Protein AF-A0A916H2H5-F1 (afdb_monomer)

pLDDT: mean 75.19, std 15.15, range [34.78, 90.75]

Sequence (90 aa):
MAQDELTGDVRAACETILCLSSGSRPTECMPPLARYFSISYKKWTDTLRGRIDFLNLCPAVSLDSKMQTLVNDIGNGAGRCDAASMNASA

Radius of gyration: 13.32 Å; Cα contacts (8 Å, |Δi|>4): 75; chains: 1; bounding box: 42×24×27 Å

Mean predicted aligned error: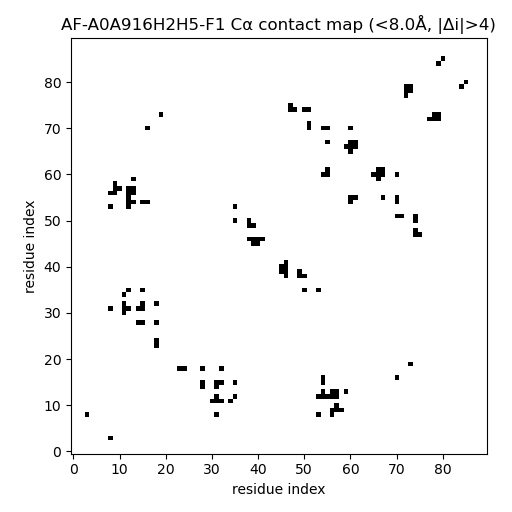 8.91 Å

Nearest PDB structures (foldseek):
  7cnf-assembly1_A  TM=2.920E-01  e=7.776E+00  Homo sapiens

Structure (mmCIF, N/CA/C/O backbone):
data_AF-A0A916H2H5-F1
#
_entry.id   AF-A0A916H2H5-F1
#
loop_
_atom_site.group_PDB
_atom_site.id
_atom_site.type_symbol
_atom_site.label_atom_id
_atom_site.label_alt_id
_atom_site.label_comp_id
_atom_site.label_asym_id
_atom_site.label_entity_id
_atom_site.label_seq_id
_atom_site.pdbx_PDB_ins_code
_atom_site.Cartn_x
_atom_site.Cartn_y
_atom_site.Cartn_z
_atom_site.occupancy
_atom_site.B_iso_or_equiv
_atom_site.auth_seq_id
_atom_site.auth_comp_id
_atom_site.auth_asym_id
_atom_site.auth_atom_id
_atom_site.pdbx_PDB_model_num
ATOM 1 N N . MET A 1 1 ? -14.535 -2.465 -18.474 1.00 34.78 1 MET A N 1
ATOM 2 C CA . MET A 1 1 ? -13.742 -3.707 -18.560 1.00 34.78 1 MET A CA 1
ATOM 3 C C . MET A 1 1 ? -13.187 -3.953 -17.168 1.00 34.78 1 MET A C 1
ATOM 5 O O . MET A 1 1 ? -12.244 -3.285 -16.781 1.00 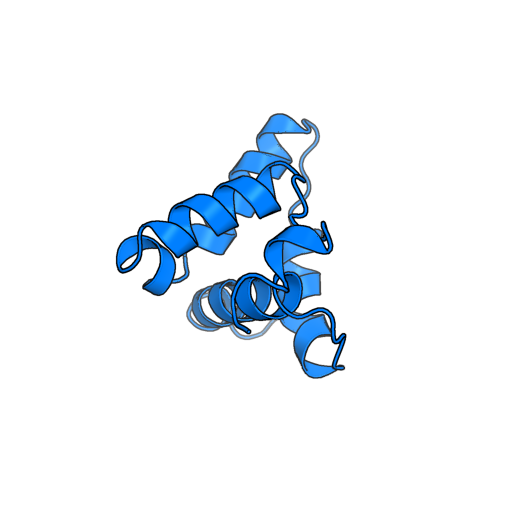34.78 1 MET A O 1
ATOM 9 N N . ALA A 1 2 ? -13.879 -4.772 -16.378 1.00 48.72 2 ALA A N 1
ATOM 10 C CA . ALA A 1 2 ? -13.496 -5.165 -15.024 1.00 48.72 2 ALA A CA 1
ATOM 11 C C . ALA A 1 2 ? -13.449 -6.691 -15.053 1.00 48.72 2 ALA A C 1
ATOM 13 O O . ALA A 1 2 ? -14.474 -7.358 -14.954 1.00 48.72 2 ALA A O 1
ATOM 14 N N . GLN A 1 3 ? -12.286 -7.225 -15.392 1.00 43.28 3 GLN A N 1
ATOM 15 C CA . GLN A 1 3 ? -12.033 -8.656 -15.426 1.00 43.28 3 GLN A CA 1
ATOM 16 C C . GLN A 1 3 ? -10.808 -8.868 -14.540 1.00 43.28 3 GLN A C 1
ATOM 18 O O . GLN A 1 3 ? -9.860 -8.097 -14.665 1.00 43.28 3 GLN A O 1
ATOM 23 N N . ASP A 1 4 ? -10.871 -9.877 -13.666 1.00 43.69 4 ASP A N 1
ATOM 24 C CA . ASP A 1 4 ? -9.807 -10.348 -12.757 1.00 43.69 4 ASP A CA 1
ATOM 25 C C . ASP A 1 4 ? -9.844 -9.893 -11.274 1.00 43.69 4 ASP A C 1
ATOM 27 O O . ASP A 1 4 ? -8.820 -9.618 -10.661 1.00 43.69 4 ASP A O 1
ATOM 31 N N . GLU A 1 5 ? -11.029 -9.856 -10.652 1.00 46.72 5 GLU A N 1
ATOM 32 C CA . GLU A 1 5 ? -11.214 -9.349 -9.272 1.00 46.72 5 GLU A CA 1
ATOM 33 C C . GLU A 1 5 ? -10.838 -10.335 -8.132 1.00 46.72 5 GLU A C 1
ATOM 35 O O . GLU A 1 5 ? -11.015 -10.028 -6.960 1.00 46.72 5 GLU A O 1
ATOM 40 N N . LEU A 1 6 ? -10.321 -11.541 -8.415 1.00 53.62 6 LEU A N 1
ATOM 41 C CA . LEU A 1 6 ? -9.983 -12.496 -7.332 1.00 53.62 6 LEU A CA 1
ATOM 42 C C . LEU A 1 6 ? -8.606 -13.176 -7.427 1.00 53.62 6 LEU A C 1
ATOM 44 O O . LEU A 1 6 ? -8.191 -13.848 -6.488 1.00 53.62 6 LEU A O 1
ATOM 48 N N . THR A 1 7 ? -7.865 -12.998 -8.521 1.00 56.62 7 THR A N 1
ATOM 49 C CA . THR A 1 7 ? -6.451 -13.424 -8.653 1.00 56.62 7 THR A CA 1
ATOM 50 C C . THR A 1 7 ? -5.580 -12.252 -9.100 1.00 56.62 7 THR A C 1
ATOM 52 O O . THR A 1 7 ? -4.452 -12.082 -8.631 1.00 56.62 7 THR A O 1
ATOM 55 N N . GLY A 1 8 ? -6.145 -11.384 -9.928 1.00 68.44 8 GLY A N 1
ATOM 56 C CA . GLY A 1 8 ? -5.559 -10.147 -10.396 1.00 68.44 8 GLY A CA 1
ATOM 57 C C . GLY A 1 8 ? -5.371 -9.135 -9.285 1.00 68.44 8 GLY A C 1
ATOM 58 O O . GLY A 1 8 ? -4.350 -8.470 -9.303 1.00 68.44 8 GLY A O 1
ATOM 59 N N . ASP A 1 9 ? -6.246 -9.063 -8.275 1.00 77.56 9 ASP A N 1
ATOM 60 C CA . ASP A 1 9 ? -6.053 -8.129 -7.153 1.00 77.56 9 ASP A CA 1
ATOM 61 C C . ASP A 1 9 ? -4.824 -8.487 -6.292 1.00 77.56 9 ASP A C 1
ATOM 63 O O . ASP A 1 9 ? -4.106 -7.589 -5.861 1.00 77.56 9 ASP A O 1
ATOM 67 N N . VAL A 1 10 ? -4.486 -9.775 -6.124 1.00 83.81 10 VAL A N 1
ATOM 68 C CA . VAL A 1 10 ? -3.238 -10.197 -5.444 1.00 83.81 10 VAL A CA 1
ATOM 69 C C . VAL A 1 10 ? -2.010 -9.788 -6.258 1.00 83.81 10 VAL A C 1
ATOM 71 O O . VAL A 1 10 ? -1.045 -9.238 -5.722 1.00 83.81 10 VAL A O 1
ATOM 74 N N . ARG A 1 11 ? -2.044 -10.038 -7.573 1.00 83.50 11 ARG A N 1
ATOM 75 C CA . ARG A 1 11 ? -0.975 -9.627 -8.492 1.00 83.50 11 ARG A CA 1
ATOM 76 C C . ARG A 1 11 ? -0.837 -8.102 -8.517 1.00 83.50 11 ARG A C 1
ATOM 78 O O . ARG A 1 11 ? 0.264 -7.593 -8.330 1.00 83.50 11 ARG A O 1
ATOM 85 N N . ALA A 1 12 ? -1.950 -7.389 -8.645 1.00 85.69 12 ALA A N 1
ATOM 86 C CA . ALA A 1 12 ? -2.017 -5.938 -8.676 1.00 85.69 12 ALA A CA 1
ATOM 87 C C . ALA A 1 12 ? -1.562 -5.316 -7.354 1.00 85.69 12 ALA A C 1
ATOM 89 O O . ALA A 1 12 ? -0.951 -4.252 -7.379 1.00 85.69 12 ALA A O 1
ATOM 90 N N . ALA A 1 13 ? -1.791 -5.968 -6.212 1.00 88.00 13 ALA A N 1
ATOM 91 C CA . ALA A 1 13 ? -1.251 -5.541 -4.925 1.00 88.00 13 ALA A CA 1
ATOM 92 C C . ALA A 1 13 ? 0.281 -5.584 -4.924 1.00 88.00 13 ALA A C 1
ATOM 94 O O . ALA A 1 13 ? 0.925 -4.578 -4.624 1.00 88.00 13 ALA A O 1
ATOM 95 N N . CYS A 1 14 ? 0.876 -6.712 -5.326 1.00 86.25 14 CYS A N 1
ATOM 96 C CA . CYS A 1 14 ? 2.331 -6.832 -5.424 1.00 86.25 14 CYS A CA 1
ATOM 97 C C . CYS A 1 14 ? 2.927 -5.842 -6.436 1.00 86.25 14 CYS A C 1
ATOM 99 O O . CYS A 1 14 ? 3.932 -5.191 -6.149 1.00 86.25 14 CYS A O 1
ATOM 101 N N . GLU A 1 15 ? 2.293 -5.690 -7.600 1.00 84.94 15 GLU A N 1
ATOM 102 C CA . GLU A 1 15 ? 2.718 -4.736 -8.626 1.00 84.94 15 GLU A CA 1
ATOM 103 C C . GLU A 1 15 ? 2.578 -3.295 -8.144 1.00 84.94 15 GLU A C 1
ATOM 105 O O . GLU A 1 15 ? 3.487 -2.503 -8.350 1.00 84.94 15 GLU A O 1
ATOM 110 N N . THR A 1 16 ? 1.509 -2.954 -7.423 1.00 87.12 16 THR A N 1
ATOM 111 C CA . THR A 1 16 ? 1.335 -1.632 -6.807 1.00 87.12 16 THR A CA 1
ATOM 112 C C . THR A 1 16 ? 2.481 -1.310 -5.858 1.00 87.12 16 THR A C 1
ATOM 114 O O . THR A 1 16 ? 3.035 -0.217 -5.939 1.00 87.12 16 THR A O 1
ATOM 117 N N . ILE A 1 17 ? 2.866 -2.244 -4.981 1.00 84.56 17 ILE A N 1
ATOM 118 C CA . ILE A 1 17 ? 4.000 -2.053 -4.062 1.00 84.56 17 ILE A CA 1
ATOM 119 C C . ILE A 1 17 ? 5.275 -1.771 -4.860 1.00 84.56 17 ILE A C 1
ATOM 121 O O . ILE A 1 17 ? 5.995 -0.817 -4.563 1.00 84.56 17 ILE A O 1
ATOM 125 N N . LEU A 1 18 ? 5.530 -2.576 -5.893 1.00 81.88 18 LEU A N 1
ATOM 126 C CA . LEU A 1 18 ? 6.707 -2.431 -6.742 1.00 81.88 18 LEU A CA 1
ATOM 127 C C . LEU A 1 18 ? 6.705 -1.081 -7.472 1.00 81.88 18 LEU A C 1
ATOM 129 O O . LEU A 1 18 ? 7.704 -0.373 -7.445 1.00 81.88 18 LEU A O 1
ATOM 133 N N . CYS A 1 19 ? 5.565 -0.701 -8.046 1.00 82.38 19 CYS A N 1
ATOM 134 C CA . CYS A 1 19 ? 5.346 0.543 -8.777 1.00 82.38 19 CYS A CA 1
ATOM 135 C C . CYS A 1 19 ? 5.460 1.787 -7.890 1.00 82.38 19 CYS A C 1
ATOM 137 O O . CYS A 1 19 ? 5.972 2.811 -8.331 1.00 82.38 19 CYS A O 1
ATOM 139 N N . LEU A 1 20 ? 4.987 1.717 -6.643 1.00 78.94 20 LEU A N 1
ATOM 140 C CA . LEU A 1 20 ? 5.113 2.804 -5.667 1.00 78.94 20 LEU A CA 1
ATOM 141 C C . LEU A 1 20 ? 6.543 2.922 -5.133 1.00 78.94 20 LEU A C 1
ATOM 143 O O . LEU A 1 20 ? 6.992 4.027 -4.841 1.00 78.94 20 LEU A O 1
ATOM 147 N N . SER A 1 21 ? 7.262 1.801 -5.040 1.00 75.25 21 SER A N 1
ATOM 148 C CA . SER A 1 21 ? 8.680 1.784 -4.679 1.00 75.25 21 SER A CA 1
ATOM 149 C C . SER A 1 21 ? 9.592 2.184 -5.843 1.00 75.25 21 SER A C 1
ATOM 151 O O . SER A 1 21 ? 10.707 2.652 -5.609 1.00 75.25 21 SER A O 1
ATOM 153 N N . SER A 1 22 ? 9.163 1.983 -7.089 1.00 69.06 22 SER A N 1
ATOM 154 C CA . SER A 1 22 ? 9.925 2.347 -8.277 1.00 69.06 22 SER A CA 1
ATOM 155 C C . SER A 1 22 ? 9.695 3.816 -8.628 1.00 69.06 22 SER A C 1
ATOM 157 O O . SER A 1 22 ? 8.578 4.232 -8.919 1.00 69.06 22 SER A O 1
ATOM 159 N N . GLY A 1 23 ? 10.761 4.617 -8.681 1.00 61.72 23 GLY A N 1
ATOM 160 C CA . GLY A 1 23 ? 10.678 6.019 -9.123 1.00 61.72 23 GLY A CA 1
ATOM 161 C C . GLY A 1 23 ? 10.304 6.195 -10.605 1.00 61.72 23 GLY A C 1
ATOM 162 O O . GLY A 1 23 ? 10.056 7.313 -11.061 1.00 61.72 23 GLY A O 1
ATOM 163 N N . SER A 1 24 ? 10.261 5.102 -11.367 1.00 58.28 24 SER A N 1
ATOM 164 C CA . SER A 1 24 ? 9.864 5.063 -12.772 1.00 58.28 24 SER A CA 1
ATOM 165 C C . SER A 1 24 ? 8.368 4.781 -12.881 1.00 58.28 24 SER A C 1
ATOM 167 O O . SER A 1 24 ? 7.857 3.887 -12.217 1.00 58.28 24 SER A O 1
ATOM 169 N N . ARG A 1 25 ? 7.661 5.521 -13.741 1.00 57.38 25 ARG A N 1
ATOM 170 C CA . ARG A 1 25 ? 6.220 5.344 -13.990 1.00 57.38 25 ARG A CA 1
ATOM 171 C C . ARG A 1 25 ? 5.980 4.713 -15.367 1.00 57.38 25 ARG A C 1
ATOM 173 O O . ARG A 1 25 ? 5.584 5.431 -16.285 1.00 57.38 25 ARG A O 1
ATOM 180 N N . PRO A 1 26 ? 6.265 3.412 -15.560 1.00 68.06 26 PRO A N 1
ATOM 181 C CA . PRO A 1 26 ? 5.897 2.729 -16.792 1.00 68.06 26 PRO A CA 1
ATOM 182 C C . PRO A 1 26 ? 4.369 2.620 -16.895 1.00 68.06 26 PRO A C 1
ATOM 184 O O . PRO A 1 26 ? 3.662 2.572 -15.888 1.00 68.06 26 PRO A O 1
ATOM 187 N N . THR A 1 27 ? 3.849 2.556 -18.119 1.00 72.44 27 THR A N 1
ATOM 188 C CA . THR A 1 27 ? 2.406 2.414 -18.395 1.00 72.44 27 THR A CA 1
ATOM 189 C C . THR A 1 27 ? 1.799 1.147 -17.786 1.00 72.44 27 THR A C 1
ATOM 191 O O . THR A 1 27 ? 0.626 1.149 -17.428 1.00 72.44 27 THR A O 1
ATOM 194 N N . GLU A 1 28 ? 2.610 0.109 -17.575 1.00 73.88 28 GLU A N 1
ATOM 195 C CA . GLU A 1 28 ? 2.248 -1.146 -16.892 1.00 73.88 28 GLU A CA 1
ATOM 196 C C . GLU A 1 28 ? 1.788 -0.921 -15.438 1.00 73.88 28 GLU A C 1
ATOM 198 O O . GLU A 1 28 ? 0.978 -1.677 -14.913 1.00 73.88 28 GLU A O 1
ATOM 203 N N . CYS A 1 29 ? 2.244 0.158 -14.788 1.00 76.62 29 CYS A N 1
ATOM 204 C CA . CYS A 1 29 ? 1.843 0.499 -13.422 1.00 76.62 29 CYS A CA 1
ATOM 205 C C . CYS A 1 29 ? 0.468 1.175 -13.337 1.00 76.62 29 CYS A C 1
ATOM 207 O O . CYS A 1 29 ? -0.097 1.275 -12.250 1.00 76.62 29 CYS A O 1
ATOM 209 N N . MET A 1 30 ? -0.090 1.659 -14.450 1.00 78.62 30 MET A N 1
ATOM 210 C CA . MET A 1 30 ? -1.388 2.343 -14.451 1.00 78.62 30 MET A CA 1
ATOM 211 C C . MET A 1 30 ? -2.544 1.449 -13.969 1.00 78.62 30 MET A C 1
ATOM 213 O O . MET A 1 30 ? -3.279 1.908 -13.096 1.00 78.62 30 MET A O 1
ATOM 217 N N . PRO A 1 31 ? -2.730 0.209 -14.467 1.00 82.56 31 PRO A N 1
ATOM 218 C CA . PRO A 1 31 ? -3.801 -0.665 -13.990 1.00 82.56 31 PRO A CA 1
ATOM 219 C C . PRO A 1 31 ? -3.759 -0.974 -12.478 1.00 82.56 31 PRO A C 1
ATOM 221 O O . PRO A 1 31 ? -4.784 -0.760 -11.822 1.00 82.56 31 PRO A O 1
ATOM 224 N N . PRO A 1 32 ? -2.629 -1.409 -11.880 1.00 81.62 32 PRO A N 1
ATOM 225 C CA . PRO A 1 32 ? -2.586 -1.721 -10.451 1.00 81.62 32 PRO A CA 1
ATOM 226 C C . PRO A 1 32 ? -2.733 -0.463 -9.580 1.00 81.62 32 PRO A C 1
ATOM 228 O O . PRO A 1 32 ? -3.508 -0.457 -8.621 1.00 81.62 32 PRO A O 1
ATOM 231 N N . LEU A 1 33 ? -2.106 0.655 -9.972 1.00 81.75 33 LEU A N 1
ATOM 232 C CA . LEU A 1 33 ? -2.269 1.934 -9.274 1.00 81.75 33 LEU A CA 1
ATOM 233 C C . LEU A 1 33 ? -3.708 2.452 -9.347 1.00 81.75 33 LEU A C 1
ATOM 235 O O . LEU A 1 33 ? -4.210 2.995 -8.364 1.00 81.75 33 LEU A O 1
ATOM 239 N N . ALA A 1 34 ? -4.393 2.286 -10.480 1.00 84.94 34 ALA A N 1
ATOM 240 C CA . ALA A 1 34 ? -5.779 2.715 -10.622 1.00 84.94 34 ALA A CA 1
ATOM 241 C C . ALA A 1 34 ? -6.690 2.013 -9.606 1.00 84.94 34 ALA A C 1
ATOM 243 O O . ALA A 1 34 ? -7.537 2.674 -9.004 1.00 84.94 34 ALA A O 1
ATOM 244 N N . ARG A 1 35 ? -6.483 0.713 -9.344 1.00 85.75 35 ARG A N 1
ATOM 245 C CA . ARG A 1 35 ? -7.213 0.005 -8.279 1.00 85.75 35 ARG A CA 1
ATOM 246 C C . ARG A 1 35 ? -6.871 0.548 -6.899 1.00 85.75 35 ARG A C 1
ATOM 248 O O . ARG A 1 35 ? -7.787 0.893 -6.157 1.00 85.75 35 ARG A O 1
ATOM 255 N N . TYR A 1 36 ? -5.589 0.733 -6.591 1.00 85.44 36 TYR A N 1
ATOM 256 C CA . TYR A 1 36 ? -5.153 1.306 -5.314 1.00 85.44 36 TYR A CA 1
ATOM 257 C C . TYR A 1 36 ? -5.760 2.692 -5.034 1.00 85.44 36 TYR A C 1
ATOM 259 O O . TYR A 1 36 ? -6.258 2.960 -3.939 1.00 85.44 36 TYR A O 1
A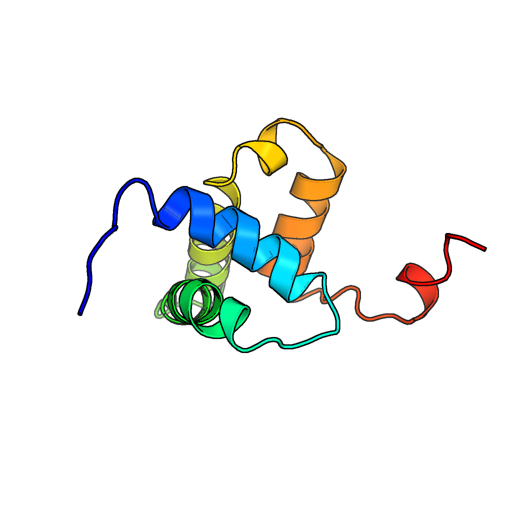TOM 267 N N . PHE A 1 37 ? -5.768 3.583 -6.030 1.00 85.12 37 PHE A N 1
ATOM 268 C CA . PHE A 1 37 ? -6.348 4.920 -5.892 1.00 85.12 37 PHE A CA 1
ATOM 269 C C . PHE A 1 37 ? -7.877 4.928 -5.933 1.00 85.12 37 PHE A C 1
ATOM 271 O O . PHE A 1 37 ? -8.478 5.840 -5.366 1.00 85.12 37 PHE A O 1
ATOM 278 N N . SER A 1 38 ? -8.502 3.913 -6.535 1.00 87.31 38 SER A N 1
ATOM 279 C CA . SER A 1 38 ? -9.953 3.712 -6.478 1.00 87.31 38 SER A CA 1
ATOM 280 C C . SER A 1 38 ? -10.440 3.379 -5.064 1.00 87.31 38 SER A C 1
ATOM 282 O O . SER A 1 38 ? -11.623 3.560 -4.776 1.00 87.31 38 SER A O 1
ATOM 284 N N . ILE A 1 39 ? -9.557 2.908 -4.177 1.00 86.44 39 ILE A N 1
ATOM 285 C CA . ILE A 1 39 ? -9.870 2.702 -2.764 1.00 86.44 39 ILE A CA 1
ATOM 286 C C . ILE A 1 39 ? -9.829 4.063 -2.070 1.00 86.44 39 ILE A C 1
ATOM 288 O O . ILE A 1 39 ? -8.770 4.593 -1.711 1.00 86.44 39 ILE A O 1
ATOM 292 N N . SER A 1 40 ? -11.014 4.639 -1.899 1.00 84.94 40 SER A N 1
ATOM 293 C CA . SER A 1 40 ? -11.230 5.882 -1.168 1.00 84.94 40 SER A CA 1
ATOM 294 C C . SER A 1 40 ? -12.544 5.813 -0.403 1.00 84.94 40 SER A C 1
ATOM 296 O O . SER A 1 40 ? -13.601 5.589 -0.991 1.00 84.94 40 SER A O 1
ATOM 298 N N . TYR A 1 41 ? -12.479 6.052 0.899 1.00 88.75 41 TYR A N 1
ATOM 299 C CA . TYR A 1 41 ? -13.630 6.112 1.786 1.00 88.75 41 TYR A CA 1
ATOM 300 C C . TYR A 1 41 ? -13.855 7.538 2.288 1.00 88.75 41 TYR A C 1
ATOM 302 O O . TYR A 1 41 ? -13.017 8.431 2.151 1.00 88.75 41 TYR A O 1
ATOM 310 N N . LYS A 1 42 ? -15.007 7.753 2.931 1.00 90.75 42 LYS A N 1
ATOM 311 C CA . LYS A 1 42 ? -15.401 9.058 3.484 1.00 90.75 42 LYS A CA 1
ATOM 312 C C . LYS A 1 42 ? -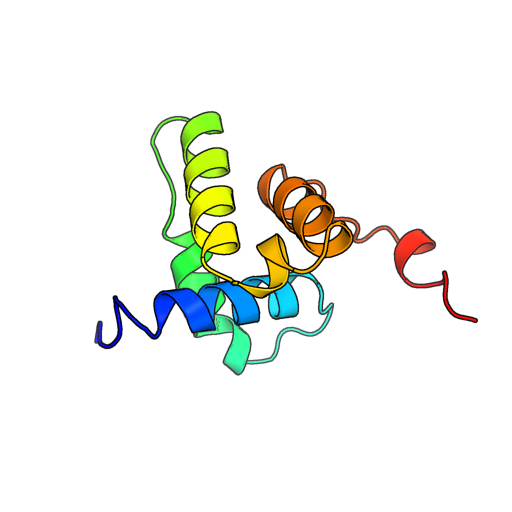14.473 9.538 4.610 1.00 90.75 42 LYS A C 1
ATOM 314 O O . LYS A 1 42 ? -14.381 10.736 4.859 1.00 90.75 42 LYS A O 1
ATOM 319 N N . LYS A 1 43 ? -13.810 8.610 5.310 1.00 90.12 43 LYS A N 1
ATOM 320 C CA . LYS A 1 43 ? -12.842 8.895 6.377 1.00 90.12 43 LYS A CA 1
ATOM 321 C C . LYS A 1 43 ? -11.438 8.554 5.892 1.00 90.12 43 LYS A C 1
ATOM 323 O O . LYS A 1 43 ? -11.204 7.436 5.447 1.00 90.12 43 LYS A O 1
ATOM 328 N N . TRP A 1 44 ? -10.493 9.476 6.067 1.00 84.94 44 TRP A N 1
ATOM 329 C CA . TRP A 1 44 ? -9.088 9.258 5.702 1.00 84.94 44 TRP A CA 1
ATOM 330 C C . TRP A 1 44 ? -8.494 8.010 6.351 1.00 84.94 44 TRP A C 1
ATOM 332 O O . TRP A 1 44 ? -7.894 7.198 5.664 1.00 84.94 44 TRP A O 1
ATOM 342 N N . THR A 1 45 ? -8.731 7.798 7.643 1.00 85.44 45 THR A N 1
ATOM 343 C CA . THR A 1 45 ? -8.271 6.598 8.360 1.00 85.44 45 THR A CA 1
ATOM 344 C C . THR A 1 45 ? -8.809 5.292 7.782 1.00 85.44 45 THR A C 1
ATOM 346 O O . THR A 1 45 ? -8.128 4.273 7.842 1.00 85.44 45 THR A O 1
ATOM 349 N N . ASP A 1 46 ? -10.003 5.319 7.201 1.00 90.00 46 ASP A N 1
ATOM 350 C CA . ASP A 1 46 ? -10.629 4.162 6.565 1.00 90.00 46 ASP A CA 1
ATOM 351 C C . ASP A 1 46 ? -10.032 3.910 5.170 1.00 90.00 46 ASP A C 1
ATOM 353 O O . ASP A 1 46 ? -9.670 2.786 4.839 1.00 90.00 46 ASP A O 1
ATOM 357 N N . THR A 1 47 ? -9.772 4.983 4.412 1.00 87.38 47 THR A N 1
ATOM 358 C CA . THR A 1 47 ? -8.970 4.956 3.173 1.00 87.38 47 THR A CA 1
ATOM 359 C C . THR A 1 47 ? -7.588 4.361 3.384 1.00 87.38 47 THR A C 1
ATOM 361 O O . THR A 1 47 ? -7.184 3.488 2.621 1.00 87.38 47 THR A O 1
ATOM 364 N N . LEU A 1 48 ? -6.876 4.791 4.427 1.00 87.38 48 LEU A N 1
ATOM 365 C CA . LEU A 1 48 ? -5.556 4.259 4.766 1.00 87.38 48 LEU A CA 1
ATOM 366 C C . LEU A 1 48 ? -5.632 2.755 5.049 1.00 87.38 48 LEU A C 1
ATOM 368 O O . LEU A 1 48 ? -4.854 1.987 4.492 1.00 87.38 48 LEU A O 1
ATOM 372 N N . ARG A 1 49 ? -6.606 2.326 5.860 1.00 89.38 49 ARG A N 1
ATOM 373 C CA . ARG A 1 49 ? -6.808 0.909 6.185 1.00 89.38 49 ARG A CA 1
ATOM 374 C C . ARG A 1 49 ? -7.132 0.073 4.957 1.00 89.38 49 ARG A C 1
ATOM 376 O O . ARG A 1 49 ? -6.476 -0.937 4.762 1.00 89.38 49 ARG A O 1
ATOM 383 N N . GLY A 1 50 ? -8.068 0.504 4.111 1.00 89.38 50 GLY A N 1
ATOM 384 C CA . GLY A 1 50 ? -8.417 -0.238 2.897 1.00 89.38 50 GLY A CA 1
ATOM 385 C C . GLY A 1 50 ? -7.262 -0.327 1.899 1.00 89.38 50 GLY A C 1
ATOM 386 O O . GLY A 1 50 ? -7.071 -1.352 1.256 1.00 89.38 50 GLY A O 1
ATOM 387 N N . ARG A 1 51 ? -6.445 0.726 1.802 1.00 89.25 51 ARG A N 1
ATOM 388 C CA . ARG A 1 51 ? -5.226 0.713 0.986 1.00 89.25 51 ARG A CA 1
ATOM 389 C C . ARG A 1 51 ? -4.176 -0.246 1.536 1.00 89.25 51 ARG A C 1
ATOM 391 O O . ARG A 1 51 ? -3.579 -0.985 0.765 1.00 89.25 51 ARG A O 1
ATOM 398 N N . ILE A 1 52 ? -3.950 -0.242 2.849 1.00 88.75 52 ILE A N 1
ATOM 399 C CA . ILE A 1 52 ? -3.027 -1.173 3.512 1.00 88.75 52 ILE A CA 1
ATOM 400 C C . ILE A 1 52 ? -3.523 -2.613 3.354 1.00 88.75 52 ILE A C 1
ATOM 402 O O . ILE A 1 52 ? -2.727 -3.491 3.043 1.00 88.75 52 ILE A O 1
ATOM 406 N N . ASP A 1 53 ? -4.818 -2.856 3.529 1.00 90.50 53 ASP A N 1
ATOM 407 C CA . ASP A 1 53 ? -5.442 -4.172 3.365 1.00 90.50 53 ASP A CA 1
ATOM 408 C C . ASP A 1 53 ? -5.250 -4.713 1.941 1.00 90.50 53 ASP A C 1
ATOM 410 O O . ASP A 1 53 ? -4.740 -5.816 1.766 1.00 90.50 53 ASP A O 1
ATOM 414 N N . PHE A 1 54 ? -5.496 -3.878 0.924 1.00 89.44 54 PHE A N 1
ATOM 415 C CA . PHE A 1 54 ? -5.214 -4.216 -0.472 1.00 89.44 54 PHE A CA 1
ATOM 416 C C . PHE A 1 54 ? -3.747 -4.596 -0.696 1.00 89.44 54 PHE A C 1
ATOM 418 O O . PHE A 1 54 ? -3.462 -5.614 -1.314 1.00 89.44 54 PHE A O 1
ATOM 425 N N . LEU A 1 55 ? -2.797 -3.823 -0.165 1.00 88.50 55 LEU A N 1
ATOM 426 C CA . LEU A 1 55 ? -1.373 -4.146 -0.299 1.00 88.50 55 LEU A CA 1
ATOM 427 C C . LEU A 1 55 ? -0.997 -5.441 0.450 1.00 88.50 55 LEU A C 1
ATOM 429 O O . LEU A 1 55 ? -0.139 -6.184 -0.024 1.00 88.50 55 LEU A O 1
ATOM 433 N N . ASN A 1 56 ? -1.658 -5.751 1.572 1.00 89.75 56 ASN A N 1
ATOM 434 C CA . ASN A 1 56 ? -1.469 -7.002 2.319 1.00 89.75 56 ASN A CA 1
ATOM 435 C C . ASN A 1 56 ? -1.986 -8.246 1.581 1.00 89.75 56 ASN A C 1
ATOM 437 O O . ASN A 1 56 ? -1.615 -9.355 1.961 1.00 89.75 56 ASN A O 1
ATOM 441 N N . LEU A 1 57 ? -2.769 -8.093 0.505 1.00 89.00 57 LEU A N 1
ATOM 442 C CA . LEU A 1 57 ? -3.106 -9.214 -0.379 1.00 89.00 57 LEU A CA 1
ATOM 443 C C . LEU A 1 57 ? -1.857 -9.825 -1.023 1.00 89.00 57 LEU A C 1
ATOM 445 O O . LEU A 1 57 ? -1.868 -10.994 -1.402 1.00 89.00 57 LEU A O 1
ATOM 449 N N . CYS A 1 58 ? -0.774 -9.053 -1.145 1.00 87.50 58 CYS A N 1
ATOM 450 C CA . CYS A 1 58 ? 0.479 -9.548 -1.679 1.00 87.50 58 CYS A CA 1
ATOM 451 C C . CYS A 1 58 ? 1.172 -10.491 -0.670 1.00 87.50 58 CYS A C 1
ATOM 453 O O . CYS A 1 58 ? 1.639 -10.026 0.373 1.00 87.50 58 CYS A O 1
ATOM 455 N N . PRO A 1 59 ? 1.358 -11.790 -0.979 1.00 86.06 59 PRO A N 1
ATOM 456 C CA . PRO A 1 59 ? 1.949 -12.753 -0.041 1.00 86.06 59 PRO A CA 1
ATOM 457 C C . PRO A 1 59 ? 3.392 -12.409 0.350 1.00 86.06 59 PRO A C 1
ATOM 459 O O . PRO A 1 59 ? 3.858 -12.786 1.422 1.00 86.06 59 PRO A O 1
ATOM 462 N N . ALA A 1 60 ? 4.101 -11.649 -0.487 1.00 84.44 60 ALA A N 1
ATOM 463 C CA . ALA A 1 60 ? 5.449 -11.182 -0.189 1.00 84.44 60 ALA A CA 1
ATOM 464 C C . ALA A 1 60 ? 5.497 -10.242 1.037 1.00 84.44 60 ALA A C 1
ATOM 466 O O . ALA A 1 60 ? 6.496 -10.217 1.747 1.00 84.44 60 ALA A O 1
ATOM 467 N N . VAL A 1 61 ? 4.394 -9.556 1.361 1.00 84.69 61 VAL A N 1
ATOM 468 C CA . VAL A 1 61 ? 4.267 -8.714 2.565 1.00 84.69 61 VAL A CA 1
ATOM 469 C C . VAL A 1 61 ? 4.283 -9.552 3.844 1.00 84.69 61 VAL A C 1
ATOM 471 O O . VAL A 1 61 ? 4.870 -9.154 4.849 1.00 84.69 61 VAL A O 1
ATOM 474 N N . SER A 1 62 ? 3.676 -10.738 3.812 1.00 82.06 62 SER A N 1
ATOM 475 C CA . SER A 1 62 ? 3.701 -11.675 4.940 1.00 82.06 62 SER A CA 1
ATOM 476 C C . SER A 1 62 ? 5.034 -12.416 5.060 1.00 82.06 62 SER A C 1
ATOM 478 O O . SER A 1 62 ? 5.412 -12.812 6.159 1.00 82.06 62 SER A O 1
ATOM 480 N N . LEU A 1 63 ? 5.739 -12.605 3.942 1.00 83.75 63 LEU A N 1
ATOM 481 C CA . LEU A 1 63 ? 7.027 -13.300 3.892 1.00 83.75 63 LEU A CA 1
ATOM 482 C C . LEU A 1 63 ? 8.200 -12.412 4.329 1.00 83.75 63 LEU A C 1
ATOM 484 O O . LEU A 1 63 ? 9.201 -12.936 4.813 1.00 83.75 63 LEU A O 1
ATOM 488 N N . ASP A 1 64 ? 8.084 -11.091 4.173 1.00 82.56 64 ASP A N 1
ATOM 489 C CA . ASP A 1 64 ? 9.169 -10.150 4.426 1.00 82.56 64 ASP A CA 1
ATOM 490 C C . ASP A 1 64 ? 8.735 -8.968 5.317 1.00 82.56 64 ASP A C 1
ATOM 492 O O . ASP A 1 64 ? 7.864 -8.158 4.985 1.00 82.56 64 ASP A O 1
ATOM 496 N N . SER A 1 65 ? 9.392 -8.828 6.470 1.00 82.19 65 SER A N 1
ATOM 497 C CA . SER A 1 65 ? 9.100 -7.770 7.449 1.00 82.19 65 SER A CA 1
ATOM 498 C C . SER A 1 65 ? 9.395 -6.356 6.924 1.00 82.19 65 SER A C 1
ATOM 500 O O . SER A 1 65 ? 8.786 -5.377 7.373 1.00 82.19 65 SER A O 1
ATOM 502 N N . LYS A 1 66 ? 10.324 -6.219 5.967 1.00 81.25 66 LYS A N 1
ATOM 503 C CA . LYS A 1 66 ? 10.662 -4.938 5.331 1.00 81.25 66 LYS A CA 1
ATOM 504 C C . LYS A 1 66 ? 9.534 -4.513 4.388 1.00 81.25 66 LYS A C 1
ATOM 506 O O . LYS A 1 66 ? 9.182 -3.335 4.380 1.00 81.25 66 LYS A O 1
ATOM 511 N N . MET A 1 67 ? 8.901 -5.454 3.684 1.00 83.00 67 MET A N 1
ATOM 512 C CA . MET A 1 67 ? 7.694 -5.203 2.891 1.00 83.00 67 MET A CA 1
ATOM 513 C C . MET A 1 67 ? 6.500 -4.802 3.759 1.00 83.00 67 MET A C 1
ATOM 515 O O . MET A 1 67 ? 5.790 -3.866 3.406 1.00 83.00 67 MET A O 1
ATOM 519 N N . GLN A 1 68 ? 6.312 -5.421 4.926 1.00 84.62 68 GLN A N 1
ATOM 520 C CA . GLN A 1 68 ? 5.291 -5.003 5.901 1.00 84.62 68 GLN A CA 1
ATOM 521 C C . GLN A 1 68 ? 5.470 -3.554 6.368 1.00 84.62 68 GLN A C 1
ATOM 523 O O . GLN A 1 68 ? 4.501 -2.794 6.469 1.00 84.62 68 GLN A O 1
ATOM 528 N N . THR A 1 69 ? 6.717 -3.156 6.623 1.00 84.06 69 THR A N 1
ATOM 529 C CA . THR A 1 69 ? 7.043 -1.768 6.970 1.00 84.06 69 THR A CA 1
ATOM 530 C C . THR A 1 69 ? 6.767 -0.841 5.790 1.00 84.06 69 THR A C 1
ATOM 532 O O . THR A 1 69 ? 6.111 0.179 5.968 1.00 84.06 69 THR A O 1
ATOM 535 N N . LEU A 1 70 ? 7.198 -1.221 4.584 1.00 83.38 70 LEU A N 1
ATOM 536 C CA . LEU A 1 70 ? 6.981 -0.457 3.356 1.00 83.38 70 LEU A CA 1
ATOM 537 C C . LEU A 1 70 ? 5.489 -0.249 3.057 1.00 83.38 70 LEU A C 1
ATOM 539 O O . LEU A 1 70 ? 5.085 0.857 2.729 1.00 83.38 70 LEU A O 1
ATOM 543 N N . VAL A 1 71 ? 4.653 -1.276 3.206 1.00 86.38 71 VAL A N 1
ATOM 544 C CA . VAL A 1 71 ? 3.201 -1.175 2.994 1.00 86.38 71 VAL A CA 1
ATOM 545 C C . VAL A 1 71 ? 2.552 -0.209 3.979 1.00 86.38 71 VAL A C 1
ATOM 547 O O . VAL A 1 71 ? 1.705 0.592 3.584 1.00 86.38 71 VAL A O 1
ATOM 550 N N . ASN A 1 72 ? 2.959 -0.250 5.249 1.00 84.12 72 ASN A N 1
ATOM 551 C CA . ASN A 1 72 ? 2.494 0.720 6.234 1.00 84.12 72 ASN A CA 1
ATOM 552 C C . ASN A 1 72 ? 2.978 2.136 5.895 1.00 84.12 72 ASN A C 1
ATOM 554 O O . ASN A 1 72 ? 2.187 3.067 5.971 1.00 84.12 72 ASN A O 1
ATOM 558 N N . ASP A 1 73 ? 4.232 2.305 5.489 1.00 82.94 73 ASP A N 1
ATOM 559 C CA . ASP A 1 73 ? 4.832 3.589 5.101 1.00 82.94 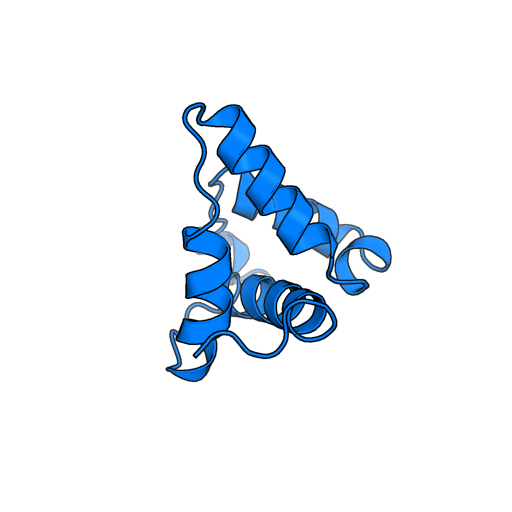73 ASP A CA 1
ATOM 560 C C . ASP A 1 73 ? 4.081 4.207 3.901 1.00 82.94 73 ASP A C 1
ATOM 562 O O . ASP A 1 73 ? 3.506 5.293 4.012 1.00 82.94 73 ASP A O 1
ATOM 566 N N . ILE A 1 74 ? 3.928 3.434 2.818 1.00 79.44 74 ILE A N 1
ATOM 567 C CA . ILE A 1 74 ? 3.133 3.770 1.627 1.00 79.44 74 ILE A CA 1
ATOM 568 C C . ILE A 1 74 ? 1.695 4.123 2.012 1.00 79.44 74 ILE A C 1
ATOM 570 O O . ILE A 1 74 ? 1.163 5.150 1.590 1.00 79.44 74 ILE A O 1
ATOM 574 N N . GLY A 1 75 ? 1.060 3.255 2.805 1.00 78.44 75 GLY A N 1
ATOM 575 C CA . GLY A 1 75 ? -0.311 3.410 3.262 1.00 78.44 75 GLY A CA 1
ATOM 576 C C . GLY A 1 75 ? -0.499 4.727 3.992 1.00 78.44 75 GLY A C 1
ATOM 577 O O . GLY A 1 75 ? -1.368 5.492 3.603 1.00 78.44 75 GLY A O 1
ATOM 578 N N . ASN A 1 76 ? 0.360 5.027 4.969 1.00 77.38 76 ASN A N 1
ATOM 579 C CA . ASN A 1 76 ? 0.338 6.251 5.775 1.00 77.38 76 ASN A CA 1
ATOM 580 C C . ASN A 1 76 ? 0.773 7.514 5.008 1.00 77.38 76 ASN A C 1
ATOM 582 O O . ASN A 1 76 ? 0.771 8.601 5.583 1.00 77.38 76 ASN A O 1
ATOM 586 N N . GLY A 1 77 ? 1.126 7.403 3.723 1.00 66.75 77 GLY A N 1
ATOM 58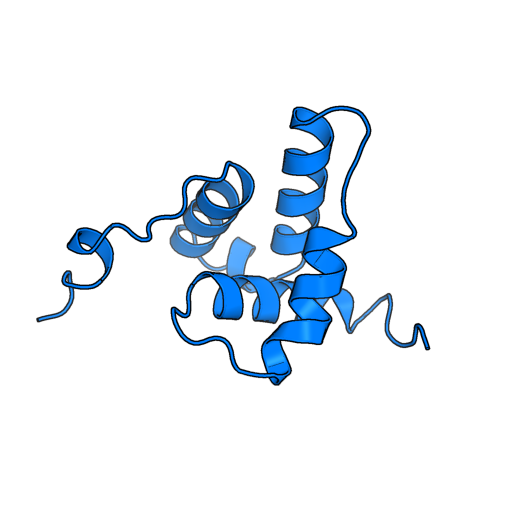7 C CA . GLY A 1 77 ? 1.621 8.529 2.933 1.00 66.75 77 GLY A CA 1
ATOM 588 C C . GLY A 1 77 ? 3.024 8.978 3.340 1.00 66.75 77 GLY A C 1
ATOM 589 O O . GLY A 1 77 ? 3.480 10.030 2.890 1.00 66.75 77 GLY A O 1
ATOM 590 N N . ALA A 1 78 ? 3.723 8.180 4.151 1.00 59.53 78 ALA A N 1
ATOM 591 C CA . ALA A 1 78 ? 5.157 8.287 4.317 1.00 59.53 78 ALA A CA 1
ATOM 592 C C . ALA A 1 78 ? 5.770 7.720 3.037 1.00 59.53 78 ALA A C 1
ATOM 594 O O . ALA A 1 78 ? 6.124 6.557 2.935 1.00 59.53 78 ALA A O 1
ATOM 595 N N . GLY A 1 79 ? 5.795 8.516 1.975 1.00 54.53 79 GLY A N 1
ATOM 596 C CA . GLY A 1 79 ? 6.646 8.185 0.851 1.00 54.53 79 GLY A CA 1
ATOM 597 C C . GLY A 1 79 ? 8.082 8.353 1.322 1.00 54.53 79 GLY A C 1
ATOM 598 O O . GLY A 1 79 ? 8.547 9.487 1.368 1.00 54.53 79 GLY A O 1
ATOM 599 N N . ARG A 1 80 ? 8.802 7.261 1.616 1.00 52.03 80 ARG A N 1
ATOM 600 C CA . ARG A 1 80 ? 10.280 7.230 1.650 1.00 52.03 80 ARG A CA 1
ATOM 601 C C . ARG A 1 80 ? 10.874 7.476 0.255 1.00 52.03 80 ARG A C 1
ATOM 603 O O . ARG A 1 80 ? 11.699 6.721 -0.248 1.00 52.03 80 ARG A O 1
ATOM 610 N N . CYS A 1 81 ? 10.462 8.569 -0.371 1.00 55.56 81 CYS A N 1
ATOM 611 C CA . CYS A 1 81 ? 11.143 9.198 -1.490 1.00 55.56 81 CYS A CA 1
ATOM 612 C C . CYS A 1 81 ? 12.167 10.223 -0.980 1.00 55.56 81 CYS A C 1
ATOM 614 O O . CYS A 1 81 ? 12.474 11.192 -1.665 1.00 55.56 81 CYS A O 1
ATOM 616 N N . ASP A 1 82 ? 12.714 10.029 0.220 1.00 49.56 82 ASP A N 1
ATOM 617 C CA . ASP A 1 82 ? 13.894 10.762 0.649 1.00 49.56 82 ASP A CA 1
ATOM 618 C C . ASP A 1 82 ? 15.119 10.117 0.004 1.00 49.56 82 ASP A C 1
ATOM 620 O O . ASP A 1 82 ? 15.373 8.923 0.183 1.00 49.56 82 ASP A O 1
ATOM 624 N N . ALA A 1 83 ? 15.902 10.913 -0.723 1.00 45.75 83 ALA A N 1
ATOM 625 C CA . ALA A 1 83 ? 17.125 10.489 -1.409 1.00 45.75 83 ALA A CA 1
ATOM 626 C C . ALA A 1 83 ? 18.110 9.710 -0.506 1.00 45.75 83 ALA A C 1
ATOM 628 O O . ALA A 1 83 ? 18.895 8.902 -0.999 1.00 45.75 83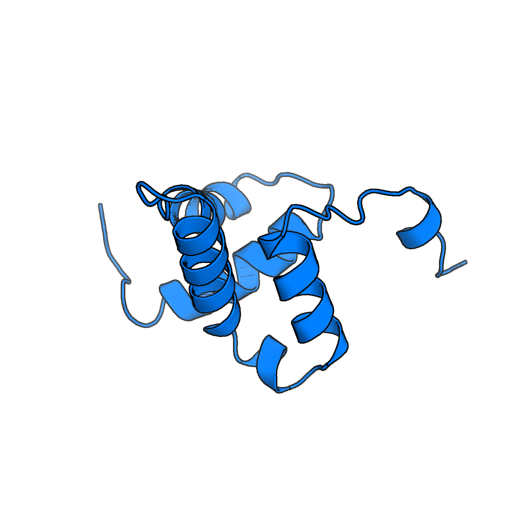 ALA A O 1
ATOM 629 N N . ALA A 1 84 ? 18.028 9.890 0.819 1.00 49.72 84 ALA A N 1
ATOM 630 C CA . ALA A 1 84 ? 18.781 9.121 1.811 1.00 49.72 84 ALA A CA 1
ATOM 631 C C . ALA A 1 84 ? 18.467 7.609 1.796 1.00 49.72 84 ALA A C 1
ATOM 633 O O . ALA A 1 84 ? 19.341 6.801 2.094 1.00 49.72 84 ALA A O 1
ATOM 634 N N . SER A 1 85 ? 17.248 7.210 1.418 1.00 54.00 85 SER A N 1
ATOM 635 C CA . SER A 1 85 ? 16.823 5.8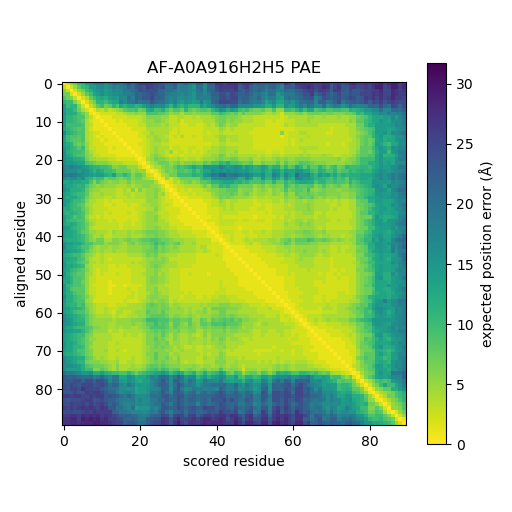01 1.371 1.00 54.00 85 SER A CA 1
ATOM 636 C C . SER A 1 85 ? 17.234 5.094 0.072 1.00 54.00 85 SER A C 1
ATOM 638 O O . SER A 1 85 ? 17.334 3.870 0.051 1.00 54.00 85 SER A O 1
ATOM 640 N N . MET A 1 86 ? 17.493 5.850 -1.004 1.00 56.72 86 MET A N 1
ATOM 641 C CA . MET A 1 86 ? 17.902 5.316 -2.314 1.00 56.72 86 MET A CA 1
ATOM 642 C C . MET A 1 86 ? 19.425 5.197 -2.480 1.00 56.72 86 MET A C 1
ATOM 644 O O . MET A 1 86 ? 19.872 4.576 -3.436 1.00 56.72 86 MET A O 1
ATOM 648 N N . ASN A 1 87 ? 20.221 5.754 -1.557 1.00 51.88 87 ASN A N 1
ATOM 649 C CA . ASN A 1 87 ? 21.689 5.698 -1.595 1.00 51.88 87 ASN A CA 1
ATOM 650 C C . ASN A 1 87 ? 22.298 4.781 -0.514 1.00 51.88 87 ASN A C 1
ATOM 652 O O . ASN A 1 87 ? 23.475 4.882 -0.194 1.00 51.88 87 ASN A O 1
ATOM 656 N N . ALA A 1 88 ? 21.503 3.882 0.076 1.00 54.66 88 ALA A N 1
ATOM 657 C CA . ALA A 1 88 ? 21.992 2.903 1.055 1.00 54.66 88 ALA A CA 1
ATOM 658 C C . ALA A 1 88 ? 22.617 1.646 0.406 1.00 54.66 88 ALA A C 1
ATOM 660 O O . ALA A 1 88 ? 22.857 0.647 1.083 1.00 54.66 88 ALA A O 1
ATOM 661 N N . SER A 1 89 ? 22.876 1.684 -0.901 1.00 53.06 89 SER A N 1
ATOM 662 C CA . SER A 1 89 ? 23.627 0.662 -1.631 1.00 53.06 89 SER A CA 1
ATOM 663 C C . SER A 1 89 ? 24.584 1.325 -2.621 1.00 53.06 89 SER A C 1
ATOM 665 O O . SER A 1 89 ? 24.331 1.329 -3.826 1.00 53.06 89 SER A O 1
ATOM 667 N N . ALA A 1 90 ? 25.655 1.906 -2.082 1.00 38.94 90 ALA A N 1
ATOM 668 C CA . ALA A 1 90 ? 26.935 2.138 -2.746 1.00 38.94 90 ALA A CA 1
ATOM 669 C C . ALA A 1 90 ? 28.034 2.215 -1.677 1.00 38.94 90 ALA A C 1
ATOM 671 O O . ALA A 1 90 ? 27.823 2.940 -0.678 1.00 38.94 90 ALA A O 1
#

Solve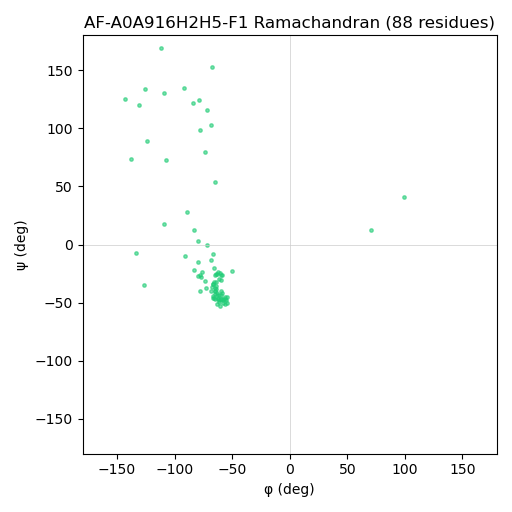nt-accessible surface area (backbone atoms only — not comparable to full-atom values): 5212 Å² total; per-residue (Å²): 140,90,83,52,89,83,60,42,48,35,51,28,18,44,48,30,54,51,42,71,71,37,95,62,86,56,78,81,45,48,66,29,42,50,56,53,66,66,49,69,54,100,44,68,75,54,21,32,48,53,38,35,52,45,40,56,52,11,65,63,33,80,75,31,73,67,45,43,50,46,42,50,32,54,36,73,64,48,66,80,78,48,72,76,69,76,58,79,82,120

Secondary structure (DSSP, 8-state):
----TTTHHHHHHHHHHHHHH-S---GGGHHHHHHHHH---SSHHHHHHHHHHHHHTSHHHHH-HHHHHHHHHHHTT-----HHHHSS--

Foldseek 3Di:
DDPDPPNVLLVLLCLQLVCLLDPDNDPVNCVSVVVLVVQDDPDLVNSLVVSLVSNVSHVVCVVDVVSVVSSNCVSVVVSPPPVVVVPPDD